Protein AF-A0A969PZG2-F1 (afdb_monomer_lite)

Secondary structure (DSSP, 8-state):
---S-S--EEE---HHHHHHHHHHHHHHTT--HHHHHIIIIIIIHHHHHHHHHHSPPPSEEES--

Sequence (65 aa):
MPPLFDLTVFVRETEAELRARLEERWRFYKLSPTEMAEKLEVNDMPNVRLVLNHSRKADMEMGGG

pLDDT: mean 93.7, std 8.83, range [56.19, 98.5]

Radius of gyration: 14.57 Å; chains: 1; bounding box: 26×28×41 Å

Foldseek 3Di:
DPDPDPFFEAEDDDLVVQLVVLLVVVVVVVDDPVVSCCCRVVPDSVVVCCCVPPPDDGPYYDYDD

Structure (mmCIF, N/CA/C/O backbone):
data_AF-A0A969PZG2-F1
#
_entry.id   AF-A0A969PZG2-F1
#
loop_
_atom_site.group_PDB
_atom_site.id
_atom_site.type_symbol
_atom_site.label_atom_id
_atom_site.label_alt_id
_atom_site.label_comp_id
_atom_site.label_asym_id
_atom_site.label_entity_id
_atom_site.label_seq_id
_atom_site.pdbx_PDB_ins_code
_atom_site.Cartn_x
_atom_site.Cartn_y
_atom_site.Cart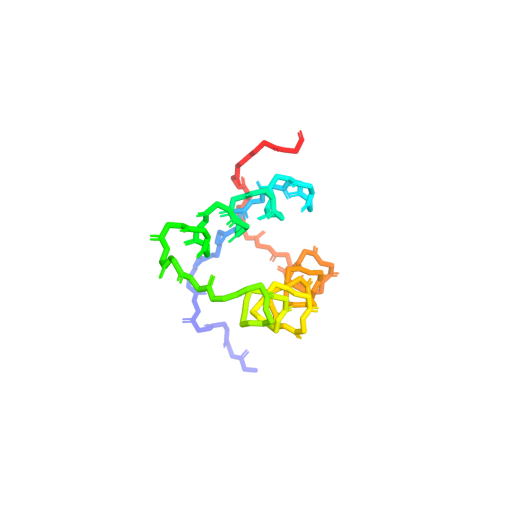n_z
_atom_site.occupancy
_atom_site.B_iso_or_equiv
_atom_site.auth_seq_id
_atom_site.auth_comp_id
_atom_site.auth_asym_id
_atom_site.auth_atom_id
_atom_site.pdbx_PDB_model_num
ATOM 1 N N . MET A 1 1 ? -4.264 -16.526 -22.910 1.00 60.44 1 MET A N 1
ATOM 2 C CA . MET A 1 1 ? -4.830 -15.190 -23.192 1.00 60.44 1 MET A CA 1
ATOM 3 C C . MET A 1 1 ? -3.663 -14.295 -23.594 1.00 60.44 1 MET A C 1
ATOM 5 O O . MET A 1 1 ? -2.660 -14.365 -22.886 1.00 60.44 1 MET A O 1
ATOM 9 N N . PRO A 1 2 ? -3.711 -13.564 -24.723 1.00 62.59 2 PRO A N 1
ATOM 10 C CA . PRO A 1 2 ? -2.654 -12.605 -25.052 1.00 62.59 2 PRO A CA 1
ATOM 11 C C . PRO A 1 2 ? -2.549 -11.532 -23.948 1.00 62.59 2 PRO A C 1
ATOM 13 O O . PRO A 1 2 ? -3.550 -11.284 -23.267 1.00 62.59 2 PRO A O 1
ATOM 16 N N . PRO A 1 3 ? -1.366 -10.934 -23.712 1.00 80.88 3 PRO A N 1
ATOM 17 C CA . PRO A 1 3 ? -1.243 -9.820 -22.774 1.00 80.88 3 PRO A CA 1
ATOM 18 C C . PRO A 1 3 ? -2.129 -8.648 -23.231 1.00 80.88 3 PRO A C 1
ATOM 20 O O . PRO A 1 3 ? -2.116 -8.288 -24.402 1.00 80.88 3 PRO A O 1
ATOM 23 N N . LEU A 1 4 ? -2.928 -8.091 -22.309 1.00 90.44 4 LEU A N 1
ATOM 24 C CA . LEU A 1 4 ? -3.832 -6.955 -22.571 1.00 90.44 4 LEU A CA 1
ATOM 25 C C . LEU A 1 4 ? -3.140 -5.587 -22.438 1.00 90.44 4 LEU A C 1
ATOM 27 O O . LEU A 1 4 ? -3.750 -4.568 -22.743 1.00 90.44 4 LEU A O 1
ATOM 31 N N . PHE A 1 5 ? -1.901 -5.569 -21.946 1.00 92.06 5 PHE A N 1
ATOM 32 C CA . PHE A 1 5 ? -1.106 -4.366 -21.721 1.00 92.06 5 PHE A CA 1
ATOM 33 C C . PHE A 1 5 ? 0.214 -4.489 -22.480 1.00 92.06 5 PHE A C 1
ATOM 35 O O . PHE A 1 5 ? 0.857 -5.537 -22.403 1.00 92.06 5 PHE A O 1
ATOM 42 N N . ASP A 1 6 ? 0.609 -3.417 -23.168 1.00 94.50 6 ASP A N 1
ATOM 43 C CA . ASP A 1 6 ? 1.867 -3.348 -23.924 1.00 94.50 6 ASP A CA 1
ATOM 44 C C . ASP A 1 6 ? 3.095 -3.138 -23.024 1.00 94.50 6 ASP A C 1
ATOM 46 O O . ASP A 1 6 ? 4.208 -3.497 -23.401 1.00 94.50 6 ASP A O 1
ATOM 50 N N . LEU A 1 7 ? 2.897 -2.547 -21.839 1.00 94.88 7 LEU A N 1
ATOM 51 C CA . LEU A 1 7 ? 3.949 -2.256 -20.867 1.00 94.88 7 LEU A CA 1
ATOM 52 C C . LEU A 1 7 ? 3.390 -2.258 -19.442 1.00 94.88 7 LEU A C 1
ATOM 54 O O . LEU A 1 7 ? 2.289 -1.764 -19.189 1.00 94.88 7 LEU A O 1
ATOM 58 N N . THR A 1 8 ? 4.181 -2.758 -18.498 1.00 95.81 8 THR A N 1
ATOM 59 C CA . THR A 1 8 ? 3.871 -2.762 -17.069 1.00 95.81 8 THR A CA 1
ATOM 60 C C . THR A 1 8 ? 4.991 -2.130 -16.250 1.00 95.81 8 THR A C 1
ATOM 62 O O . THR A 1 8 ? 6.174 -2.384 -16.472 1.00 95.81 8 THR A O 1
ATOM 65 N N . VAL A 1 9 ? 4.613 -1.317 -15.261 1.00 96.00 9 VAL A N 1
ATOM 66 C CA . VAL A 1 9 ? 5.552 -0.697 -14.322 1.00 96.00 9 VAL A CA 1
ATOM 67 C C . VAL A 1 9 ? 5.103 -0.978 -12.897 1.00 96.00 9 VAL A C 1
ATOM 69 O O . VAL A 1 9 ? 3.944 -0.744 -12.555 1.00 96.00 9 VAL A O 1
ATOM 72 N N . PHE A 1 10 ? 6.021 -1.455 -12.062 1.00 96.75 10 PHE A N 1
ATOM 73 C CA . PHE A 1 10 ? 5.791 -1.646 -10.636 1.00 96.75 10 PHE A CA 1
ATOM 74 C C . PHE A 1 10 ? 6.448 -0.513 -9.844 1.00 96.75 10 PHE A C 1
ATOM 76 O O . PHE A 1 10 ? 7.662 -0.325 -9.909 1.00 96.75 10 PHE A O 1
ATOM 83 N N . VAL A 1 11 ? 5.657 0.234 -9.072 1.00 95.50 11 VAL A N 1
ATOM 84 C CA . VAL A 1 11 ? 6.181 1.248 -8.146 1.00 95.50 11 VAL A CA 1
ATOM 85 C C . VAL A 1 11 ? 6.437 0.581 -6.796 1.00 95.50 11 VAL A C 1
ATOM 87 O O . VAL A 1 11 ? 5.490 0.219 -6.097 1.00 95.50 11 VAL A O 1
ATOM 90 N N . ARG A 1 12 ? 7.711 0.362 -6.463 1.00 94.31 12 ARG A N 1
ATOM 91 C CA . ARG A 1 12 ? 8.150 -0.381 -5.279 1.00 94.31 12 ARG A CA 1
ATOM 92 C C . ARG A 1 12 ? 8.618 0.557 -4.175 1.00 94.31 12 ARG A C 1
ATOM 94 O O . ARG A 1 12 ? 9.360 1.497 -4.420 1.00 94.31 12 ARG A O 1
ATOM 101 N N . GLU A 1 13 ? 8.224 0.228 -2.954 1.00 96.06 13 GLU A N 1
ATOM 102 C CA . GLU A 1 13 ? 8.687 0.834 -1.705 1.00 96.06 13 GLU A CA 1
ATOM 103 C C . GLU A 1 13 ? 8.782 -0.274 -0.642 1.00 96.06 13 GLU A C 1
ATOM 105 O O . GLU A 1 13 ? 8.288 -1.391 -0.849 1.00 96.06 13 GLU A O 1
ATOM 110 N N . THR A 1 14 ? 9.389 0.021 0.509 1.00 95.38 14 THR A N 1
ATOM 111 C CA . THR A 1 14 ? 9.427 -0.921 1.640 1.00 95.38 14 THR A CA 1
ATOM 112 C C . THR A 1 14 ? 8.050 -1.064 2.307 1.00 95.38 14 THR A C 1
ATOM 114 O O . THR A 1 14 ? 7.259 -0.121 2.332 1.00 95.38 14 THR A O 1
ATOM 117 N N . GLU A 1 15 ? 7.749 -2.228 2.905 1.00 96.44 15 GLU A N 1
ATOM 118 C CA . GLU A 1 15 ? 6.487 -2.428 3.650 1.00 96.44 15 GLU A CA 1
ATOM 119 C C . GLU A 1 15 ? 6.333 -1.406 4.793 1.00 96.44 15 GLU A C 1
ATOM 121 O O . GLU A 1 15 ? 5.226 -0.941 5.063 1.00 96.44 15 GLU A O 1
ATOM 126 N N . ALA A 1 16 ? 7.445 -1.014 5.427 1.00 96.50 16 ALA A N 1
ATOM 127 C CA . ALA A 1 16 ? 7.465 -0.009 6.486 1.00 96.50 16 ALA A CA 1
ATOM 128 C C . ALA A 1 16 ? 7.059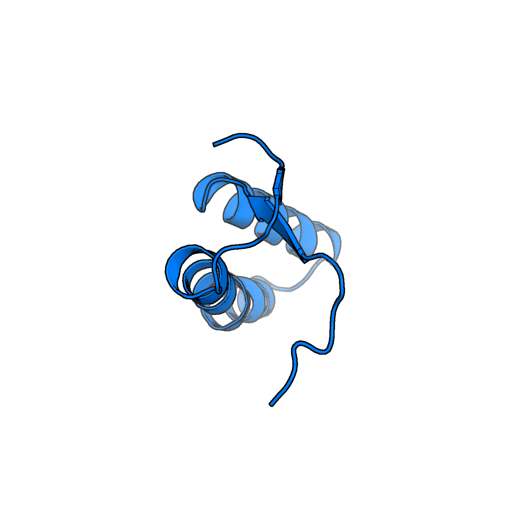 1.382 5.975 1.00 96.50 16 ALA A C 1
ATOM 130 O O . ALA A 1 16 ? 6.218 2.039 6.588 1.00 96.50 16 ALA A O 1
ATOM 131 N N . GLU A 1 17 ? 7.603 1.802 4.832 1.00 97.19 17 GLU A N 1
ATOM 132 C CA . GLU A 1 17 ? 7.272 3.088 4.215 1.00 97.19 17 GLU A CA 1
ATOM 133 C C . GLU A 1 17 ? 5.817 3.114 3.727 1.00 97.19 17 GLU A C 1
ATOM 135 O O . GLU A 1 17 ? 5.083 4.073 3.972 1.00 97.19 17 GLU A O 1
ATOM 140 N N . LEU A 1 18 ? 5.355 2.026 3.101 1.00 97.38 18 LEU A N 1
ATOM 141 C CA . LEU A 1 18 ? 3.959 1.893 2.680 1.00 97.38 18 LEU A CA 1
ATOM 142 C C . LEU A 1 18 ? 3.010 1.983 3.878 1.00 97.38 18 LEU A C 1
ATOM 144 O O . LEU A 1 18 ? 2.039 2.737 3.829 1.00 97.38 18 LEU A O 1
ATOM 148 N N . ARG A 1 19 ? 3.313 1.280 4.975 1.00 97.88 19 ARG A N 1
ATOM 149 C CA . ARG A 1 19 ? 2.544 1.364 6.221 1.00 97.88 19 ARG A CA 1
ATOM 150 C C . ARG A 1 19 ? 2.480 2.798 6.747 1.00 97.88 19 ARG A C 1
ATOM 152 O O . ARG A 1 19 ? 1.386 3.266 7.052 1.00 97.88 19 ARG A O 1
ATOM 159 N N . ALA A 1 20 ? 3.615 3.494 6.827 1.00 97.50 20 ALA A N 1
ATOM 160 C CA . ALA A 1 20 ? 3.676 4.866 7.327 1.00 97.50 20 ALA A CA 1
ATOM 161 C C . ALA A 1 20 ? 2.810 5.827 6.490 1.00 97.50 20 ALA A C 1
ATOM 163 O O . ALA A 1 20 ? 2.007 6.580 7.048 1.00 97.50 20 ALA A O 1
ATOM 164 N N . ARG A 1 21 ? 2.898 5.742 5.155 1.00 97.19 21 ARG A N 1
ATOM 165 C CA . ARG A 1 21 ? 2.096 6.560 4.226 1.00 97.19 21 ARG A CA 1
ATOM 166 C C . ARG A 1 21 ? 0.600 6.256 4.319 1.00 97.19 21 ARG A C 1
ATOM 168 O O . ARG A 1 21 ? -0.224 7.168 4.281 1.00 97.19 21 ARG A O 1
ATOM 175 N N . LEU A 1 22 ? 0.228 4.982 4.442 1.00 97.88 22 LEU A N 1
ATOM 176 C CA . LEU A 1 22 ? -1.172 4.571 4.590 1.00 97.88 22 LEU A CA 1
ATOM 177 C C . LEU A 1 22 ? -1.759 5.053 5.920 1.00 97.88 22 LEU A C 1
ATOM 179 O O . LEU A 1 22 ? -2.887 5.541 5.957 1.00 97.88 22 LEU A O 1
ATOM 183 N N . GLU A 1 23 ? -0.988 4.969 7.000 1.00 97.12 23 GLU A N 1
ATOM 184 C CA . GLU A 1 23 ? -1.398 5.482 8.303 1.00 97.12 23 GLU A CA 1
ATOM 185 C C . GLU A 1 23 ? -1.581 7.009 8.271 1.00 97.12 23 GLU A C 1
ATOM 187 O O . GLU A 1 23 ? -2.592 7.524 8.750 1.00 97.12 23 GLU A O 1
ATOM 192 N N . GLU A 1 24 ? -0.654 7.741 7.645 1.00 97.44 24 GLU A N 1
ATOM 193 C CA . GLU 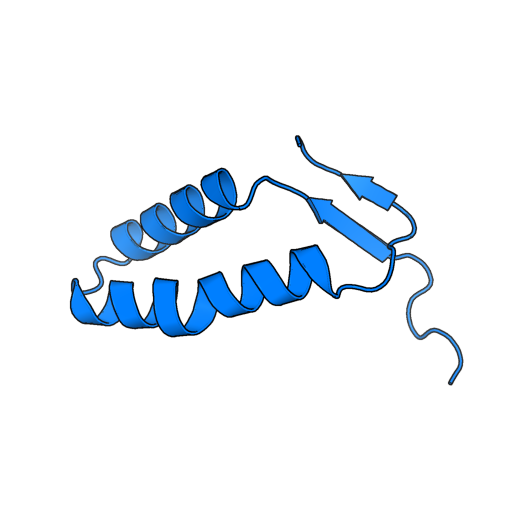A 1 24 ? -0.772 9.188 7.439 1.00 97.44 24 GLU A CA 1
ATOM 194 C C . GLU A 1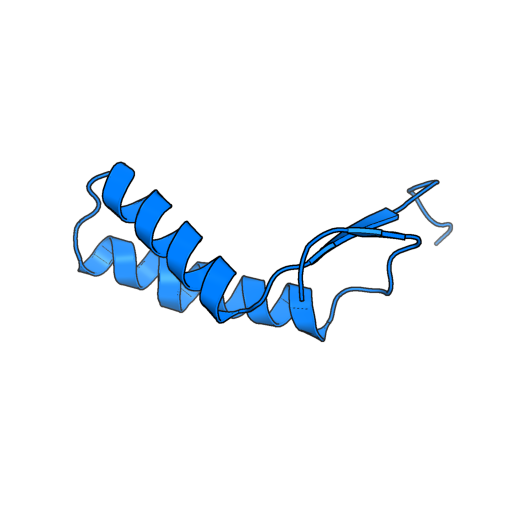 24 ? -2.012 9.552 6.618 1.00 97.44 24 GLU A C 1
ATOM 196 O O . GLU A 1 24 ? -2.780 10.432 7.019 1.00 97.44 24 GLU A O 1
ATOM 201 N N . ARG A 1 25 ? -2.262 8.824 5.524 1.00 97.50 25 ARG A N 1
ATOM 202 C CA . ARG A 1 25 ? -3.459 8.988 4.693 1.00 97.50 25 ARG A CA 1
ATOM 203 C C . ARG A 1 25 ? -4.731 8.881 5.528 1.00 97.50 25 ARG A C 1
ATOM 205 O O . ARG A 1 25 ? -5.612 9.729 5.412 1.00 97.50 25 ARG A O 1
ATOM 212 N N . TRP A 1 26 ? -4.846 7.869 6.384 1.00 97.44 26 TRP A N 1
ATOM 213 C CA . TRP A 1 26 ? -6.057 7.678 7.183 1.00 97.44 26 TRP A CA 1
ATOM 214 C C . TRP A 1 26 ? -6.181 8.660 8.350 1.00 97.44 26 TRP A C 1
ATOM 216 O O . TRP A 1 26 ? -7.295 9.107 8.636 1.00 97.44 26 TRP A O 1
ATOM 226 N N . ARG A 1 27 ? -5.062 9.094 8.949 1.00 96.12 27 ARG A N 1
ATOM 227 C CA . ARG A 1 27 ? -5.054 10.214 9.908 1.00 96.12 27 ARG A CA 1
ATOM 228 C C . ARG A 1 27 ? -5.573 11.502 9.274 1.00 96.12 27 ARG A C 1
ATOM 230 O O . ARG A 1 27 ? -6.367 12.207 9.895 1.00 96.12 27 ARG A O 1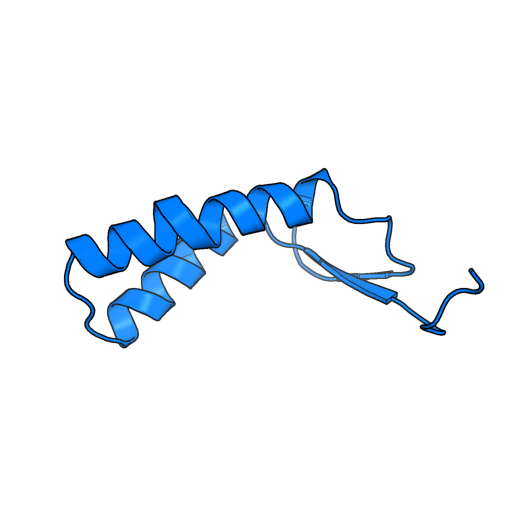
ATOM 237 N N . PHE A 1 28 ? -5.173 11.794 8.036 1.00 97.25 28 PHE A N 1
ATOM 238 C CA . PHE A 1 28 ? -5.642 12.970 7.301 1.00 97.25 28 PHE A CA 1
ATOM 239 C C . PHE A 1 28 ? -7.171 12.977 7.126 1.00 97.25 28 PHE A C 1
ATOM 241 O O . PHE A 1 28 ? -7.806 14.021 7.280 1.00 97.25 28 PHE A O 1
ATOM 248 N N . TYR A 1 29 ? -7.782 11.808 6.904 1.00 97.12 29 TYR A N 1
ATOM 249 C CA . TYR A 1 29 ? -9.240 11.659 6.812 1.00 97.12 29 TYR A CA 1
ATOM 250 C C . TYR A 1 29 ? -9.975 11.660 8.161 1.00 97.12 29 TYR A C 1
ATOM 252 O O . TYR A 1 29 ? -11.201 11.560 8.172 1.00 97.12 29 TYR A O 1
ATOM 260 N N . LYS A 1 30 ? -9.264 11.821 9.287 1.00 96.00 30 LYS A N 1
ATOM 261 C CA . LYS A 1 30 ? -9.836 11.899 10.645 1.00 96.00 30 LYS A CA 1
ATOM 262 C C . LYS A 1 30 ? -10.730 10.704 11.001 1.00 96.00 30 LYS A C 1
ATOM 264 O O . LYS A 1 30 ? -11.725 10.863 11.706 1.00 96.00 30 LYS A O 1
ATOM 269 N N . LEU A 1 31 ? -10.377 9.520 10.500 1.00 94.94 31 LEU A N 1
ATOM 270 C CA . LEU A 1 31 ? -11.059 8.280 10.856 1.00 94.94 31 LEU A CA 1
ATOM 271 C C . LEU A 1 31 ? -10.875 7.977 12.347 1.00 94.94 31 LEU A C 1
ATOM 273 O O . LEU A 1 31 ? -9.855 8.329 12.947 1.00 94.94 31 LEU A O 1
ATOM 277 N N . SER A 1 32 ? -11.856 7.307 12.946 1.00 96.06 32 SER A N 1
ATOM 278 C CA . SER A 1 32 ? -11.705 6.794 14.307 1.00 96.06 32 SER A CA 1
ATOM 279 C C . SER A 1 32 ? -10.591 5.737 14.369 1.00 96.06 32 SER A C 1
ATOM 281 O O . SER A 1 32 ? -10.283 5.102 13.356 1.00 96.06 32 SER A O 1
ATOM 283 N N . PRO A 1 33 ? -10.008 5.474 15.554 1.00 93.88 33 PRO A N 1
ATOM 284 C CA . PRO A 1 33 ? -8.987 4.436 15.700 1.00 93.88 33 PRO A CA 1
ATOM 285 C C . PRO A 1 33 ? -9.434 3.061 15.179 1.00 93.88 33 PRO A C 1
ATOM 287 O O . PRO A 1 33 ? -8.647 2.354 14.555 1.00 93.88 33 PRO A O 1
ATOM 290 N N . THR A 1 34 ? -10.706 2.701 15.378 1.00 96.50 34 THR A N 1
ATOM 291 C CA . THR A 1 34 ? -11.269 1.431 14.897 1.00 96.50 34 THR A CA 1
ATOM 292 C C . THR A 1 34 ? -11.365 1.389 13.373 1.00 96.50 34 THR A C 1
ATOM 294 O O . THR A 1 34 ? -10.975 0.401 12.761 1.00 96.50 34 THR A O 1
ATOM 297 N N . GLU A 1 35 ? -11.833 2.466 12.738 1.00 97.44 35 GLU A N 1
ATOM 298 C CA . GLU A 1 35 ? -11.904 2.551 11.273 1.00 97.44 35 GLU A CA 1
ATOM 299 C C . GLU A 1 35 ? -10.512 2.573 10.635 1.00 97.44 35 GLU A C 1
ATOM 301 O O . GLU A 1 35 ? -10.302 1.961 9.588 1.00 97.44 35 GLU A O 1
ATOM 306 N N . MET A 1 36 ? -9.548 3.243 11.273 1.00 96.56 36 MET A N 1
ATOM 307 C CA . MET A 1 36 ? -8.150 3.211 10.847 1.00 96.56 36 MET A CA 1
ATOM 308 C C . MET A 1 36 ? -7.577 1.796 10.914 1.00 96.56 36 MET A C 1
ATOM 310 O O . MET A 1 36 ? -6.931 1.372 9.960 1.00 96.56 36 MET A O 1
ATOM 314 N N . ALA A 1 37 ? -7.822 1.060 12.003 1.00 95.38 37 ALA A N 1
ATOM 315 C CA . ALA A 1 37 ? -7.356 -0.318 12.151 1.00 95.38 37 ALA A CA 1
ATOM 316 C C . ALA A 1 37 ? -7.975 -1.246 11.095 1.00 95.38 37 ALA A C 1
ATOM 318 O O . ALA A 1 37 ? -7.264 -2.047 10.492 1.00 95.38 37 ALA A O 1
ATOM 319 N N . GLU A 1 38 ? -9.270 -1.089 10.808 1.00 97.62 38 GLU A N 1
ATOM 320 C CA . GLU A 1 38 ? -9.956 -1.843 9.754 1.00 97.62 38 GLU A CA 1
ATOM 321 C C . GLU A 1 38 ? -9.360 -1.540 8.368 1.00 97.62 38 GLU A C 1
ATOM 323 O O . GLU A 1 38 ? -9.040 -2.443 7.593 1.00 97.62 38 GLU A O 1
ATOM 328 N N . LYS A 1 39 ? -9.146 -0.260 8.043 1.00 97.62 39 LYS A N 1
ATOM 329 C CA . LYS A 1 39 ? -8.541 0.124 6.762 1.00 97.62 39 LYS A CA 1
ATOM 330 C C . LYS A 1 39 ? -7.095 -0.339 6.637 1.00 97.62 39 LYS A C 1
ATOM 332 O O . LYS A 1 39 ? -6.725 -0.846 5.584 1.00 97.62 39 LYS A O 1
ATOM 337 N N . LEU A 1 40 ? -6.291 -0.175 7.680 1.00 97.81 40 LEU A N 1
ATOM 338 C CA . LEU A 1 40 ? -4.864 -0.458 7.619 1.00 97.81 40 LEU A CA 1
ATOM 339 C C . LEU A 1 40 ? -4.580 -1.958 7.765 1.00 97.81 40 LEU A C 1
ATOM 341 O O . LEU A 1 40 ? -4.001 -2.554 6.863 1.00 97.81 40 LEU A O 1
ATOM 345 N N . GLU A 1 41 ? -4.997 -2.590 8.861 1.00 97.38 41 GLU A N 1
ATOM 346 C CA . GLU A 1 41 ? -4.589 -3.967 9.172 1.00 97.38 41 GLU A CA 1
ATOM 347 C C . GLU A 1 41 ? -5.406 -5.029 8.443 1.00 97.38 41 GLU A C 1
ATOM 349 O O . GLU A 1 41 ? -4.851 -6.056 8.052 1.00 97.38 41 GLU A O 1
ATOM 354 N N . VAL A 1 42 ? -6.710 -4.805 8.261 1.00 97.06 42 VAL A N 1
ATOM 355 C CA . VAL A 1 42 ? -7.601 -5.805 7.652 1.00 97.06 42 VAL A CA 1
ATOM 356 C C . VAL A 1 42 ? -7.615 -5.683 6.131 1.00 97.06 42 VAL A C 1
ATOM 358 O O . VAL A 1 42 ? -7.690 -6.694 5.435 1.00 97.06 42 VAL A O 1
ATOM 361 N N . ASN A 1 43 ? -7.498 -4.465 5.598 1.00 97.75 43 ASN A N 1
ATOM 362 C CA . ASN A 1 43 ? -7.589 -4.219 4.161 1.00 97.75 43 ASN A CA 1
ATOM 363 C C . ASN A 1 43 ? -6.228 -3.920 3.510 1.00 97.75 43 ASN A C 1
ATOM 365 O O . ASN A 1 43 ? -5.717 -4.734 2.738 1.00 97.75 43 ASN A O 1
ATOM 369 N N . ASP A 1 44 ? -5.620 -2.771 3.815 1.00 98.31 44 ASP A N 1
ATOM 370 C CA . ASP A 1 44 ? -4.474 -2.269 3.056 1.00 98.31 44 ASP A CA 1
ATOM 371 C C . ASP A 1 44 ? -3.229 -3.155 3.221 1.00 98.31 44 ASP A C 1
ATOM 373 O O . ASP A 1 44 ? -2.620 -3.539 2.228 1.00 98.31 44 ASP A O 1
ATOM 377 N N . MET A 1 45 ? -2.840 -3.523 4.445 1.00 98.31 45 MET A N 1
ATOM 378 C CA . MET A 1 45 ? -1.589 -4.254 4.686 1.00 98.31 45 MET A CA 1
ATOM 379 C C . MET A 1 45 ? -1.582 -5.688 4.122 1.00 98.31 45 MET A C 1
ATOM 381 O O . MET A 1 45 ? -0.561 -6.097 3.559 1.00 98.31 45 MET A O 1
ATOM 385 N N . PRO A 1 46 ? -2.678 -6.471 4.193 1.00 98.50 46 PRO A N 1
ATOM 386 C CA . PRO A 1 46 ? -2.787 -7.726 3.452 1.00 98.50 46 PRO A CA 1
ATOM 387 C C . PRO A 1 46 ? -2.642 -7.528 1.939 1.00 98.50 46 PRO A C 1
ATOM 389 O O . PRO A 1 46 ? -1.921 -8.294 1.298 1.00 98.50 46 PRO A O 1
ATOM 392 N N . ASN A 1 47 ? -3.239 -6.469 1.381 1.00 98.31 47 ASN A N 1
ATOM 393 C CA . ASN A 1 47 ? -3.110 -6.140 -0.039 1.00 98.31 47 ASN A CA 1
ATOM 394 C C . ASN A 1 47 ? -1.686 -5.698 -0.411 1.00 98.31 47 ASN A C 1
ATOM 396 O O . ASN A 1 47 ? -1.174 -6.119 -1.445 1.00 98.31 47 ASN A O 1
ATOM 400 N N . VAL A 1 48 ? -1.012 -4.920 0.441 1.00 98.12 48 VAL A N 1
ATOM 401 C CA . VAL A 1 48 ? 0.401 -4.541 0.276 1.00 98.12 48 VAL A CA 1
ATOM 402 C C . VAL A 1 48 ? 1.267 -5.790 0.174 1.00 98.12 48 VAL A C 1
ATOM 404 O O . VAL A 1 48 ? 2.006 -5.946 -0.797 1.00 98.12 48 VAL A O 1
ATOM 407 N N . ARG A 1 49 ? 1.139 -6.722 1.126 1.00 97.81 49 ARG A N 1
ATOM 408 C CA . ARG A 1 49 ? 1.901 -7.979 1.108 1.00 97.81 49 ARG A CA 1
ATOM 409 C C . ARG A 1 49 ? 1.583 -8.824 -0.121 1.00 97.81 49 ARG A C 1
ATOM 411 O O . ARG A 1 49 ? 2.495 -9.403 -0.705 1.00 97.81 49 ARG A O 1
ATOM 418 N N . LEU A 1 50 ? 0.317 -8.877 -0.537 1.00 97.94 50 LEU A N 1
ATOM 419 C CA . LEU A 1 50 ? -0.085 -9.583 -1.752 1.00 97.94 50 LEU A CA 1
ATOM 420 C C . LEU A 1 50 ? 0.608 -8.993 -2.988 1.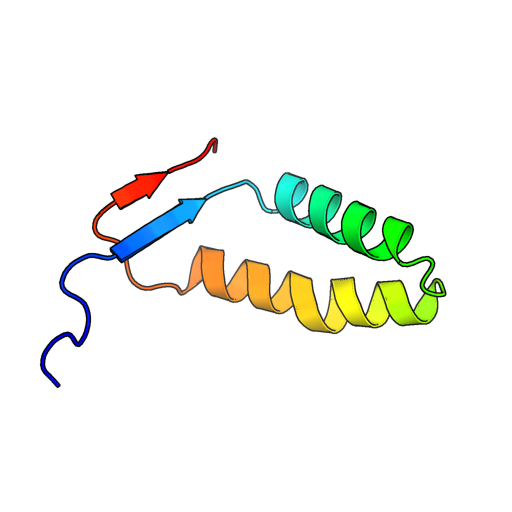00 97.94 50 LEU A C 1
ATOM 422 O O . LEU A 1 50 ? 1.224 -9.726 -3.757 1.00 97.94 50 LEU A O 1
ATOM 426 N N . VAL A 1 51 ? 0.554 -7.673 -3.161 1.00 97.06 51 VAL A N 1
ATOM 427 C CA . VAL A 1 51 ? 1.138 -6.987 -4.318 1.00 97.06 51 VAL A CA 1
ATOM 428 C C . VAL A 1 51 ? 2.664 -7.090 -4.307 1.00 97.06 51 VAL A C 1
ATOM 430 O O . VAL A 1 51 ? 3.246 -7.396 -5.345 1.00 97.06 51 VAL A O 1
ATOM 433 N N . LEU A 1 52 ? 3.324 -6.914 -3.160 1.00 95.25 52 LEU A N 1
ATOM 434 C CA . LEU A 1 52 ? 4.786 -6.993 -3.067 1.00 95.25 52 LEU A CA 1
ATOM 435 C C . LEU A 1 52 ? 5.330 -8.396 -3.367 1.00 95.25 52 LEU A C 1
ATOM 437 O O . LEU A 1 52 ? 6.375 -8.499 -4.012 1.00 95.25 52 LEU A O 1
ATOM 441 N N . ASN A 1 53 ? 4.633 -9.446 -2.914 1.00 95.81 53 ASN A N 1
ATOM 442 C CA . ASN A 1 53 ? 5.144 -10.821 -2.934 1.00 95.81 53 ASN A CA 1
ATOM 443 C C . ASN A 1 53 ? 4.590 -11.684 -4.076 1.00 95.81 53 ASN A C 1
ATOM 445 O O . ASN A 1 53 ? 5.216 -12.677 -4.443 1.00 95.81 53 ASN A O 1
ATOM 449 N N . HIS A 1 54 ? 3.421 -11.343 -4.625 1.00 97.00 54 HIS A N 1
ATOM 450 C CA . HIS A 1 54 ? 2.710 -12.193 -5.588 1.00 97.00 54 HIS A CA 1
ATOM 451 C C . HIS A 1 54 ? 2.344 -11.495 -6.901 1.00 97.00 54 HIS A C 1
ATOM 453 O O . HIS A 1 54 ? 1.726 -12.116 -7.769 1.00 97.00 54 HIS A O 1
ATOM 459 N N . SER A 1 55 ? 2.736 -10.232 -7.093 1.00 94.81 55 SER A N 1
ATOM 460 C CA . SER A 1 55 ? 2.615 -9.601 -8.408 1.00 94.81 55 SER A CA 1
ATOM 461 C C . SER A 1 55 ? 3.468 -10.321 -9.447 1.00 94.81 55 SER A C 1
ATOM 463 O O . SER A 1 55 ? 4.570 -10.798 -9.173 1.00 94.81 55 SER A O 1
ATOM 465 N N . ARG A 1 56 ? 2.967 -10.362 -10.685 1.00 93.00 56 ARG A N 1
ATOM 466 C CA . ARG A 1 56 ? 3.788 -10.758 -11.834 1.00 93.00 56 ARG A CA 1
ATOM 467 C C . ARG A 1 56 ? 4.946 -9.768 -11.962 1.00 93.00 56 ARG A C 1
ATOM 469 O O . ARG A 1 56 ? 4.767 -8.580 -11.706 1.00 93.00 56 ARG A O 1
ATOM 476 N N . LYS A 1 57 ? 6.110 -10.256 -12.391 1.00 93.06 57 LYS A N 1
ATOM 477 C CA . LYS A 1 57 ? 7.257 -9.395 -12.693 1.00 93.06 57 LYS A CA 1
ATOM 478 C C . LYS A 1 57 ? 6.848 -8.349 -13.736 1.00 93.06 57 LYS A C 1
ATOM 480 O O . LYS A 1 57 ? 6.362 -8.731 -14.799 1.00 93.06 57 LYS A O 1
ATOM 485 N N . ALA A 1 58 ? 7.033 -7.074 -13.406 1.00 94.81 58 ALA A N 1
ATOM 486 C CA . ALA A 1 58 ? 6.794 -5.969 -14.323 1.00 94.81 58 ALA A CA 1
ATOM 487 C C . ALA A 1 58 ? 7.968 -5.790 -15.295 1.00 94.81 58 ALA A C 1
ATOM 489 O O . ALA A 1 58 ? 9.085 -6.243 -15.025 1.00 94.81 58 ALA A O 1
ATOM 490 N N . ASP A 1 59 ? 7.717 -5.106 -16.407 1.00 96.19 59 ASP A N 1
ATOM 491 C CA . ASP A 1 59 ? 8.754 -4.768 -17.387 1.00 96.19 59 ASP A CA 1
ATOM 492 C C . ASP A 1 59 ? 9.744 -3.742 -16.818 1.00 96.19 59 ASP A C 1
ATOM 494 O O . ASP A 1 59 ? 10.931 -3.766 -17.143 1.00 96.19 59 ASP A O 1
ATOM 498 N N . MET A 1 60 ? 9.265 -2.866 -15.928 1.00 96.38 60 MET A N 1
ATOM 499 C CA . MET A 1 60 ? 10.065 -1.861 -15.229 1.00 96.38 60 MET A CA 1
ATOM 500 C C . MET A 1 60 ? 9.697 -1.804 -13.743 1.00 96.38 60 MET A C 1
ATOM 502 O O . MET A 1 60 ? 8.527 -1.932 -13.380 1.00 96.38 60 MET A O 1
ATOM 506 N N . GLU A 1 61 ? 10.681 -1.536 -12.885 1.00 94.88 61 GLU A N 1
ATOM 507 C CA . GLU A 1 61 ? 10.453 -1.191 -11.477 1.00 94.88 61 GLU A CA 1
ATOM 508 C C . GLU A 1 61 ? 10.979 0.224 -11.195 1.00 94.88 61 GLU A C 1
ATOM 510 O O . GLU A 1 61 ? 12.044 0.604 -11.682 1.00 94.88 61 GLU A O 1
ATOM 515 N N . MET A 1 62 ? 10.221 1.011 -10.429 1.00 92.94 62 MET A N 1
ATOM 516 C CA . MET A 1 62 ? 10.585 2.368 -10.001 1.00 92.94 62 MET A CA 1
ATOM 517 C C . MET A 1 62 ? 10.360 2.533 -8.496 1.00 92.94 62 MET A C 1
ATOM 519 O O . MET A 1 62 ? 9.385 2.003 -7.974 1.00 92.94 62 MET A O 1
ATOM 523 N N . GLY A 1 63 ? 11.208 3.310 -7.819 1.00 84.06 63 GLY A N 1
ATOM 524 C CA . GLY A 1 63 ? 11.113 3.588 -6.379 1.00 84.06 63 GLY A CA 1
ATOM 525 C C . GLY A 1 63 ? 12.389 3.224 -5.617 1.00 84.06 63 GLY A C 1
ATOM 526 O O . GLY A 1 63 ? 13.379 2.821 -6.230 1.00 84.06 63 GLY A O 1
ATOM 527 N N . GLY A 1 64 ? 12.388 3.429 -4.298 1.00 65.94 64 GLY A N 1
ATOM 528 C CA . GLY A 1 64 ? 13.549 3.218 -3.432 1.00 65.94 64 GLY A CA 1
ATOM 529 C C . GLY A 1 64 ? 13.328 2.055 -2.470 1.00 65.94 64 GLY A C 1
ATOM 530 O O . GLY A 1 64 ? 12.659 2.211 -1.453 1.00 65.94 64 GLY A O 1
ATOM 531 N N . GLY A 1 65 ? 13.893 0.892 -2.800 1.00 56.19 65 GLY A N 1
ATOM 532 C CA . GLY A 1 65 ? 14.155 -0.173 -1.828 1.00 56.19 65 GLY A CA 1
ATOM 533 C C . GLY A 1 65 ? 15.460 0.083 -1.094 1.00 56.19 65 GLY A C 1
ATOM 534 O O . GLY A 1 65 ? 16.437 0.446 -1.789 1.00 56.19 65 GLY A O 1
#